Protein AF-A0AAP0J7T2-F1 (afdb_monomer_lite)

Structure (mmCIF, N/CA/C/O backbone):
data_AF-A0AAP0J7T2-F1
#
_entry.id   AF-A0AAP0J7T2-F1
#
loop_
_atom_site.group_PDB
_atom_site.id
_atom_site.type_symbol
_atom_site.label_atom_id
_atom_site.label_alt_id
_atom_site.label_comp_id
_atom_site.label_asym_id
_atom_site.label_entity_id
_atom_site.label_seq_id
_atom_site.pdbx_PDB_ins_code
_atom_site.Cartn_x
_atom_site.Cartn_y
_atom_site.Cartn_z
_atom_site.occupancy
_atom_site.B_iso_or_equiv
_atom_site.auth_seq_id
_atom_site.auth_comp_id
_atom_site.auth_asym_id
_atom_site.auth_atom_id
_atom_site.pdbx_PDB_model_num
ATOM 1 N N . MET A 1 1 ? -6.799 -10.156 26.432 1.00 51.06 1 MET A N 1
ATOM 2 C CA . MET A 1 1 ? -7.331 -9.312 27.526 1.00 51.06 1 MET A CA 1
ATOM 3 C C . MET A 1 1 ? -7.775 -10.217 28.666 1.00 51.06 1 MET A C 1
ATOM 5 O O . MET A 1 1 ? -8.493 -11.167 28.402 1.00 51.06 1 MET A O 1
ATOM 9 N N . ALA A 1 2 ? -7.338 -9.967 29.901 1.00 50.50 2 ALA A N 1
ATOM 10 C CA . ALA A 1 2 ? -7.586 -10.848 31.053 1.00 50.50 2 ALA A CA 1
ATOM 11 C C . ALA A 1 2 ? -8.834 -10.471 31.891 1.00 50.50 2 ALA A C 1
ATOM 13 O O . ALA A 1 2 ? -8.988 -10.958 33.003 1.00 50.50 2 ALA A O 1
ATOM 14 N N . GLY A 1 3 ? -9.714 -9.593 31.386 1.00 64.06 3 GLY A N 1
AT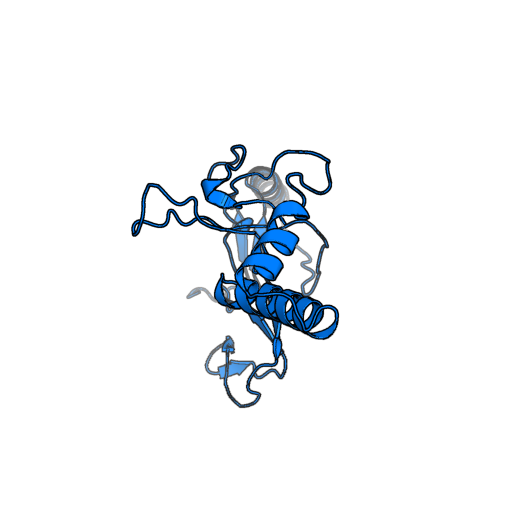OM 15 C CA . GLY A 1 3 ? -10.768 -8.945 32.188 1.00 64.06 3 GLY A CA 1
ATOM 16 C C . GLY A 1 3 ? -12.220 -9.172 31.748 1.00 64.06 3 GLY A C 1
ATOM 17 O O . GLY A 1 3 ? -13.087 -8.442 32.207 1.00 64.06 3 GLY A O 1
ATOM 18 N N . GLY A 1 4 ? -12.505 -10.110 30.836 1.00 76.94 4 GLY A N 1
ATOM 19 C CA . GLY A 1 4 ? -13.881 -10.377 30.370 1.00 76.94 4 GLY A CA 1
ATOM 20 C C . GLY A 1 4 ? -14.491 -9.309 29.445 1.00 76.94 4 GLY A C 1
ATOM 21 O O . GLY A 1 4 ? -15.676 -9.375 29.133 1.00 76.94 4 GLY A O 1
ATOM 22 N N . ALA A 1 5 ? -13.698 -8.334 28.992 1.00 79.25 5 ALA A N 1
ATOM 23 C CA . ALA A 1 5 ? -14.127 -7.331 28.021 1.00 79.25 5 ALA A CA 1
ATOM 24 C C . ALA A 1 5 ? -14.416 -7.963 26.647 1.00 79.25 5 ALA A C 1
ATOM 26 O O . ALA A 1 5 ? -13.629 -8.772 26.154 1.00 79.25 5 ALA A O 1
ATOM 27 N N . ILE A 1 6 ? -15.522 -7.551 26.020 1.00 83.69 6 ILE A N 1
ATOM 28 C CA . ILE A 1 6 ? -15.965 -8.029 24.696 1.00 83.69 6 ILE A CA 1
ATOM 29 C C . ILE A 1 6 ? -15.310 -7.281 23.518 1.00 83.69 6 ILE A C 1
ATOM 31 O O . ILE A 1 6 ? -15.450 -7.698 22.372 1.00 83.69 6 ILE A O 1
ATOM 35 N N . GLY A 1 7 ? -14.590 -6.191 23.795 1.00 85.94 7 GLY A N 1
ATOM 36 C CA . GLY A 1 7 ? -13.885 -5.368 22.812 1.00 85.94 7 GLY A CA 1
ATOM 37 C C . GLY A 1 7 ? -13.206 -4.158 23.459 1.00 85.94 7 GLY A C 1
ATOM 38 O O . GLY A 1 7 ? -13.299 -3.979 24.676 1.00 85.94 7 GLY A O 1
ATOM 39 N N . ALA A 1 8 ? -12.520 -3.341 22.657 1.00 88.56 8 ALA A N 1
ATOM 40 C CA . ALA A 1 8 ? -11.820 -2.147 23.133 1.00 88.56 8 ALA A CA 1
ATOM 41 C C . ALA A 1 8 ? -11.894 -0.969 22.147 1.00 88.56 8 ALA A C 1
ATOM 43 O O . ALA A 1 8 ? -11.822 -1.149 20.932 1.00 88.56 8 ALA A O 1
ATOM 44 N N . ILE A 1 9 ? -11.983 0.245 22.694 1.00 91.00 9 ILE A N 1
ATOM 45 C CA . ILE A 1 9 ? -11.739 1.501 21.976 1.00 91.00 9 ILE A CA 1
ATOM 46 C C . ILE A 1 9 ? -10.361 1.989 22.425 1.00 91.00 9 ILE A C 1
ATOM 48 O O . ILE A 1 9 ? -10.151 2.186 23.621 1.00 91.00 9 ILE A O 1
ATOM 52 N N . ILE A 1 10 ? -9.419 2.139 21.494 1.00 89.94 10 ILE A N 1
ATOM 53 C CA . ILE A 1 10 ? -8.054 2.586 21.791 1.00 89.94 10 ILE A CA 1
ATOM 54 C C . ILE A 1 10 ? -7.816 3.962 21.189 1.00 89.94 10 ILE A C 1
ATOM 56 O O . ILE A 1 10 ? -7.948 4.169 19.987 1.00 89.94 10 ILE A O 1
ATOM 60 N N . THR A 1 11 ? -7.386 4.894 22.024 1.00 92.06 11 THR A N 1
ATOM 61 C CA . THR A 1 11 ? -6.970 6.221 21.585 1.00 92.06 11 THR A CA 1
ATOM 62 C C . THR A 1 11 ? -5.500 6.186 21.166 1.00 92.06 11 THR A C 1
ATOM 64 O O . THR A 1 11 ? -4.635 5.875 21.984 1.00 92.06 11 THR A O 1
ATOM 67 N N . THR A 1 12 ? -5.195 6.474 19.897 1.00 87.88 12 THR A N 1
ATOM 68 C CA . THR A 1 12 ? -3.814 6.489 19.387 1.00 87.88 12 THR A CA 1
ATOM 69 C C . THR A 1 12 ? -3.669 7.305 18.099 1.00 87.88 12 THR A C 1
ATOM 71 O O . THR A 1 12 ? -4.544 7.314 17.238 1.00 87.88 12 THR A O 1
ATOM 74 N N . ASP A 1 13 ? -2.529 7.973 17.942 1.00 84.19 13 ASP A N 1
ATOM 75 C CA . ASP A 1 13 ? -2.071 8.613 16.702 1.00 84.19 13 ASP A CA 1
ATOM 76 C C . ASP A 1 13 ? -1.297 7.647 15.779 1.00 84.19 13 ASP A C 1
ATOM 78 O O . ASP A 1 13 ? -0.992 7.966 14.625 1.00 84.19 13 ASP A O 1
ATOM 82 N N . LEU A 1 14 ? -1.019 6.434 16.266 1.00 80.81 14 LEU A N 1
ATOM 83 C CA . LEU A 1 14 ? -0.299 5.382 15.554 1.00 80.81 14 LEU A CA 1
ATOM 84 C C . LEU A 1 14 ? -1.225 4.431 14.792 1.00 80.81 14 LEU A C 1
ATOM 86 O O . LEU A 1 14 ? -0.751 3.431 14.262 1.00 80.81 14 LEU A O 1
ATOM 90 N N . ALA A 1 15 ? -2.521 4.746 14.689 1.00 79.38 15 ALA A N 1
ATOM 91 C CA . ALA A 1 15 ? -3.514 3.888 14.040 1.00 79.38 15 ALA A CA 1
ATOM 92 C C . ALA A 1 15 ? -3.109 3.469 12.615 1.00 79.38 15 ALA A C 1
ATOM 94 O O . ALA A 1 15 ? -3.264 2.317 12.235 1.00 79.38 15 ALA A O 1
ATOM 95 N N . LYS A 1 16 ? -2.483 4.385 11.869 1.00 72.31 16 LYS A N 1
ATOM 96 C CA . LYS A 1 16 ? -1.924 4.171 10.520 1.00 72.31 16 LYS A CA 1
ATOM 97 C C . LYS A 1 16 ? -0.790 3.137 10.429 1.00 72.31 16 LYS A C 1
ATOM 99 O O . LYS A 1 16 ? -0.391 2.773 9.330 1.00 72.31 16 LYS A O 1
ATOM 104 N N . PHE A 1 17 ? -0.204 2.727 11.551 1.00 74.00 17 PHE A N 1
ATOM 105 C CA . PHE A 1 17 ? 0.838 1.694 11.598 1.00 74.00 17 PHE A CA 1
ATOM 106 C C . PHE A 1 17 ? 0.316 0.348 12.076 1.00 74.00 17 PHE A C 1
ATOM 108 O O . PHE A 1 17 ? 1.048 -0.639 11.997 1.00 74.00 17 PHE A O 1
ATOM 115 N N . LEU A 1 18 ? -0.913 0.329 12.584 1.00 77.12 18 LEU A N 1
ATOM 116 C CA . LEU A 1 18 ? -1.571 -0.891 12.990 1.00 77.12 18 LEU A CA 1
ATOM 117 C C . LEU A 1 18 ? -2.026 -1.652 11.759 1.00 77.12 18 LEU A C 1
ATOM 119 O O . LEU A 1 18 ? -2.403 -1.066 10.744 1.00 77.12 18 LEU A O 1
ATOM 123 N N . ARG A 1 19 ? -1.993 -2.969 11.868 1.00 74.25 19 ARG A N 1
ATOM 124 C CA . ARG A 1 19 ? -2.401 -3.875 10.812 1.00 74.25 19 ARG A CA 1
ATOM 125 C C . ARG A 1 19 ? -3.592 -4.703 11.274 1.00 74.25 19 ARG A C 1
ATOM 127 O O . ARG A 1 19 ? -3.740 -4.950 12.473 1.00 74.25 19 ARG A O 1
ATOM 134 N N . PRO A 1 20 ? -4.439 -5.167 10.343 1.00 69.81 20 PRO A N 1
ATOM 135 C CA . PRO A 1 20 ? -5.564 -6.029 10.691 1.00 69.81 20 PRO A CA 1
ATOM 136 C C . PRO A 1 20 ? -5.169 -7.284 11.493 1.00 69.81 20 PRO A C 1
ATOM 138 O O . PRO A 1 20 ? -5.953 -7.740 12.319 1.00 69.81 20 PRO A O 1
ATOM 141 N N . ASP A 1 21 ? -3.958 -7.815 11.293 1.00 70.69 21 ASP A N 1
ATOM 142 C CA . ASP A 1 21 ? -3.420 -8.990 11.989 1.00 70.69 21 ASP A CA 1
ATOM 143 C C . ASP A 1 21 ? -2.846 -8.707 13.388 1.00 70.69 21 ASP A C 1
ATOM 145 O O . ASP A 1 21 ? -2.533 -9.649 14.115 1.00 70.69 21 ASP A O 1
ATOM 149 N N . ASP A 1 22 ? -2.771 -7.442 13.817 1.00 72.12 22 ASP A N 1
ATOM 150 C CA . ASP A 1 22 ? -2.327 -7.077 15.170 1.00 72.12 22 ASP A CA 1
ATOM 151 C C . ASP A 1 22 ? -3.405 -7.346 16.244 1.00 72.12 22 ASP A C 1
ATOM 153 O O . ASP A 1 22 ? -3.121 -7.294 17.447 1.00 72.12 22 ASP A O 1
ATOM 157 N N . PHE A 1 23 ? -4.652 -7.633 15.839 1.00 76.12 23 PHE A N 1
ATOM 158 C CA . PHE A 1 23 ? -5.801 -7.714 16.744 1.00 76.12 23 PHE A CA 1
ATOM 159 C C . PHE A 1 23 ? -6.609 -9.002 16.602 1.00 76.12 23 PHE A C 1
ATOM 161 O O . PHE A 1 23 ? -7.055 -9.382 15.525 1.00 76.12 23 PHE A O 1
ATOM 168 N N . PHE A 1 24 ? -6.890 -9.626 17.748 1.00 76.75 24 PHE A N 1
ATOM 169 C CA . PHE A 1 24 ? -7.652 -10.884 17.848 1.00 76.75 24 PHE A CA 1
ATOM 170 C C . PHE A 1 24 ? -8.984 -10.721 18.594 1.00 76.75 24 PHE A C 1
ATOM 172 O O . PH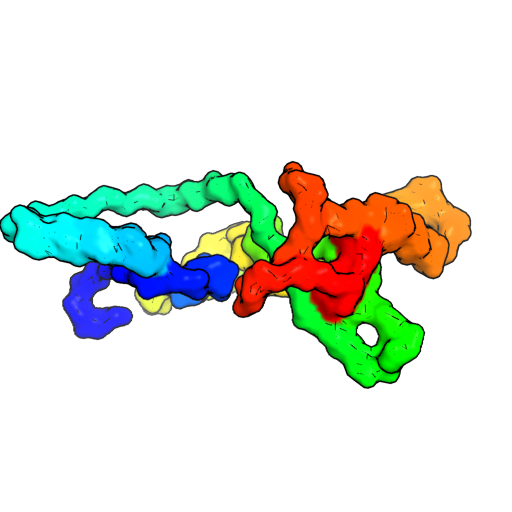E A 1 24 ? -9.647 -11.699 18.935 1.00 76.75 24 PHE A O 1
ATOM 179 N N . TYR A 1 25 ? -9.364 -9.473 18.877 1.00 79.44 25 TYR A N 1
ATOM 180 C CA . TYR A 1 25 ? -10.612 -9.081 19.532 1.00 79.44 25 TYR A CA 1
ATOM 181 C C . TYR A 1 25 ? -11.201 -7.862 18.813 1.00 79.44 25 TYR A C 1
ATOM 183 O O . TYR A 1 25 ? -10.430 -7.088 18.241 1.00 79.44 25 TYR A O 1
ATOM 191 N N . PRO A 1 26 ? -12.530 -7.645 18.870 1.00 84.88 26 PRO A N 1
ATOM 192 C CA . PRO A 1 26 ? -13.155 -6.452 18.309 1.00 84.88 26 PRO A CA 1
ATOM 193 C C . PRO A 1 26 ? -12.525 -5.181 18.885 1.00 84.88 26 PRO A C 1
ATOM 195 O O . PRO A 1 26 ? -12.588 -4.929 20.092 1.00 84.88 26 PRO A O 1
ATOM 198 N N . LEU A 1 27 ? -11.895 -4.395 18.019 1.00 87.12 27 LEU A N 1
ATOM 199 C CA . LEU A 1 27 ? -11.144 -3.212 18.406 1.00 87.12 27 LEU A CA 1
ATOM 200 C C . LEU A 1 27 ? -11.366 -2.093 17.400 1.00 87.12 27 LEU A C 1
ATOM 202 O O . LEU A 1 27 ? -11.420 -2.327 16.194 1.00 87.12 27 LEU A O 1
ATOM 206 N N . VAL A 1 28 ? -11.488 -0.874 17.911 1.00 90.19 28 VAL A N 1
ATOM 207 C CA . VAL A 1 28 ? -11.501 0.341 17.102 1.00 90.19 28 VAL A CA 1
ATOM 208 C C . VAL A 1 28 ? -10.475 1.309 17.660 1.00 90.19 28 VAL A C 1
ATOM 210 O O . VAL A 1 28 ? -10.387 1.511 18.873 1.00 90.19 28 VAL A O 1
ATOM 213 N N . THR A 1 29 ? -9.685 1.902 16.775 1.00 90.38 29 THR A N 1
ATOM 214 C CA . THR A 1 29 ? -8.783 2.988 17.144 1.00 90.38 29 THR A CA 1
ATOM 215 C C . THR A 1 29 ? -9.385 4.331 16.793 1.00 90.38 29 THR A C 1
ATOM 217 O O . THR A 1 29 ? -9.943 4.493 15.709 1.00 90.38 29 THR A O 1
ATOM 220 N N . ILE A 1 30 ? -9.230 5.300 17.686 1.00 92.56 30 ILE A N 1
ATOM 221 C CA . ILE A 1 30 ? -9.679 6.677 17.496 1.00 92.56 30 ILE A CA 1
ATOM 222 C C . ILE A 1 30 ? -8.524 7.650 17.718 1.00 92.56 30 ILE A C 1
ATOM 224 O O . ILE A 1 30 ? -7.553 7.341 18.412 1.00 92.56 30 ILE A O 1
ATOM 228 N N . SER A 1 31 ? -8.635 8.835 17.118 1.00 92.44 31 SER A N 1
ATOM 229 C CA . SER A 1 31 ? -7.649 9.899 17.302 1.00 92.44 31 SER A CA 1
ATOM 230 C C . SER A 1 31 ? -7.624 10.385 18.761 1.00 92.44 31 SER A C 1
ATOM 232 O O . SER A 1 31 ? -8.661 10.328 19.427 1.00 92.44 31 SER A O 1
ATOM 234 N N . PRO A 1 32 ? -6.497 10.931 19.260 1.00 92.44 32 PRO A N 1
ATOM 235 C CA . PRO A 1 32 ? -6.444 11.587 20.571 1.00 92.44 32 PRO A CA 1
ATOM 236 C C . PRO A 1 32 ? -7.564 12.608 20.800 1.00 92.44 32 PRO A C 1
ATOM 238 O O . PRO A 1 32 ? -8.235 12.563 21.826 1.00 92.44 32 PRO A O 1
ATOM 241 N N . SER A 1 33 ? -7.852 13.442 19.797 1.00 93.25 33 SER A N 1
ATOM 242 C CA . SER A 1 33 ? -8.933 14.432 19.856 1.00 93.25 33 SER A CA 1
ATOM 243 C C . SER A 1 33 ? -10.337 13.831 19.947 1.00 93.25 33 SER A C 1
ATOM 245 O O . SER A 1 33 ? -11.231 14.444 20.525 1.00 93.25 33 SER A O 1
ATOM 247 N N . ASP A 1 34 ? -10.573 12.658 19.357 1.00 94.12 34 ASP A N 1
ATOM 248 C CA . ASP A 1 34 ? -11.861 11.970 19.501 1.00 94.12 34 ASP A CA 1
ATOM 249 C C . ASP A 1 34 ? -11.930 11.182 20.811 1.00 94.12 34 ASP A C 1
ATOM 251 O O . ASP A 1 34 ? -13.012 11.046 21.379 1.00 94.12 34 ASP A O 1
ATOM 255 N N . GLY A 1 35 ? -10.782 10.733 21.329 1.00 93.69 35 GLY A N 1
ATOM 256 C CA . GLY A 1 35 ? -10.657 10.133 22.656 1.00 93.69 35 GLY A CA 1
ATOM 257 C C . GLY A 1 35 ? -11.168 11.057 23.756 1.00 93.69 35 GLY A C 1
ATOM 258 O O . GLY A 1 35 ? -11.993 10.634 24.560 1.00 93.69 35 GLY A O 1
ATOM 259 N N . GLU A 1 36 ? -10.784 12.335 23.727 1.00 94.81 36 GLU A N 1
ATOM 260 C CA . GLU A 1 36 ? -11.275 13.346 24.678 1.00 94.81 36 GLU A CA 1
ATOM 261 C C . GLU A 1 36 ? -12.810 13.474 24.656 1.00 94.81 36 GLU A C 1
ATOM 263 O O . GLU A 1 36 ? -13.454 13.539 25.704 1.00 94.81 36 GLU A O 1
ATOM 268 N N . LYS A 1 37 ? -13.426 13.433 23.466 1.00 95.31 37 LYS A N 1
ATOM 269 C CA . LYS A 1 37 ? -14.893 13.484 23.319 1.00 95.31 37 LYS A CA 1
ATOM 270 C C . LYS A 1 37 ? -15.565 12.236 23.889 1.00 95.31 37 LYS A C 1
ATOM 272 O O . LYS A 1 37 ? -16.651 12.326 24.463 1.00 95.31 37 LYS A O 1
ATOM 277 N N . VAL A 1 38 ? -14.943 11.069 23.717 1.00 94.38 38 VAL A N 1
ATOM 278 C CA . VAL A 1 38 ? -15.436 9.809 24.288 1.00 94.38 38 VAL A CA 1
ATOM 279 C C . VAL A 1 38 ? -15.335 9.843 25.811 1.00 94.38 38 VAL A C 1
ATOM 281 O O . VAL A 1 38 ? -16.304 9.495 26.482 1.00 94.38 38 VAL A O 1
ATOM 284 N N . GLU A 1 39 ? -14.221 10.314 26.371 1.00 93.69 39 GLU A N 1
ATOM 285 C CA . GLU A 1 39 ? -14.061 10.481 27.821 1.00 93.69 39 GLU A CA 1
ATOM 286 C C . GLU A 1 39 ? -15.107 11.441 28.403 1.00 93.69 39 GLU A C 1
ATOM 288 O O . GLU A 1 39 ? -15.750 11.134 29.412 1.00 93.69 39 GLU A O 1
ATOM 293 N N . GLU A 1 40 ? -15.358 12.565 27.729 1.00 95.38 40 GLU A N 1
ATOM 294 C CA . GLU A 1 40 ? -16.398 13.518 28.118 1.00 95.38 40 GLU A CA 1
ATOM 295 C C . GLU A 1 40 ? -17.804 12.890 28.079 1.00 95.38 40 GLU A C 1
ATOM 297 O O . GLU A 1 40 ? -18.603 13.078 29.004 1.00 95.38 40 GLU A O 1
ATOM 302 N N . TYR A 1 41 ? -18.107 12.109 27.038 1.00 94.94 41 TYR A N 1
ATOM 303 C CA . TYR A 1 41 ? -19.368 11.376 26.913 1.00 94.94 41 TYR A CA 1
ATOM 304 C C . TYR A 1 41 ? -19.571 10.372 28.057 1.00 94.94 41 TYR A C 1
ATOM 306 O O . TYR A 1 41 ? -20.662 10.315 28.638 1.00 94.94 41 TYR A O 1
ATOM 314 N N . LEU A 1 42 ? -18.524 9.621 28.413 1.00 94.06 42 LEU A N 1
ATOM 315 C CA . LEU A 1 42 ? -18.546 8.658 29.516 1.00 94.06 42 LEU A CA 1
ATOM 316 C C . LEU A 1 42 ? -18.774 9.347 30.868 1.00 94.06 42 LEU A C 1
ATOM 318 O O . LEU A 1 42 ? -19.531 8.836 31.690 1.00 94.06 42 LEU A O 1
ATOM 322 N N . ALA A 1 43 ? -18.177 10.522 31.090 1.00 95.25 43 ALA A N 1
ATOM 323 C CA . ALA A 1 43 ? -18.331 11.271 32.337 1.00 95.25 43 ALA A CA 1
ATOM 324 C C . ALA A 1 43 ? -19.740 11.868 32.521 1.00 95.25 43 ALA A C 1
ATOM 326 O O . ALA A 1 43 ? -20.224 11.994 33.647 1.00 95.25 43 ALA A O 1
ATOM 327 N N . LYS A 1 44 ? -20.411 12.245 31.424 1.00 95.94 44 LYS A N 1
ATOM 328 C CA . LYS A 1 44 ? -21.731 12.903 31.450 1.00 95.94 44 LYS A CA 1
ATOM 329 C C . LYS A 1 44 ? -22.915 11.936 31.390 1.00 95.94 44 LYS A C 1
ATOM 331 O O . LYS A 1 44 ? -24.046 12.345 31.658 1.00 95.94 44 LYS A O 1
ATOM 336 N N . THR A 1 45 ? -22.682 10.668 31.054 1.00 96.06 45 THR A N 1
ATOM 337 C CA . THR A 1 45 ? -23.749 9.699 30.774 1.00 96.06 45 THR A CA 1
ATOM 338 C C . THR A 1 45 ? -23.788 8.603 31.829 1.00 96.06 45 THR A C 1
ATOM 34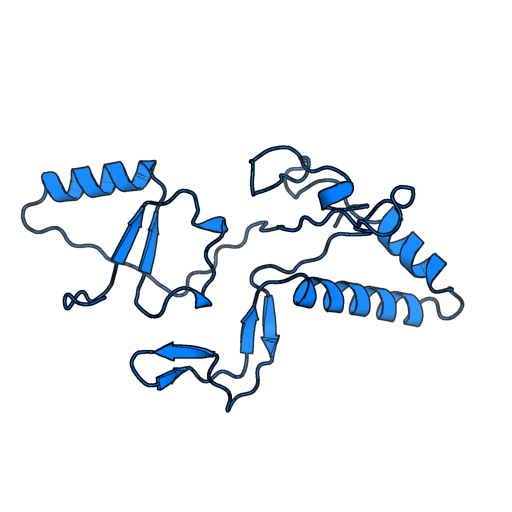0 O O . THR A 1 45 ? -22.813 7.900 32.057 1.00 96.06 45 THR A O 1
ATOM 343 N N . ARG A 1 46 ? -24.951 8.405 32.460 1.00 92.81 46 ARG A N 1
ATOM 344 C CA . ARG A 1 46 ? -25.112 7.433 33.556 1.00 92.81 46 ARG A CA 1
ATOM 345 C C . ARG A 1 46 ? -24.994 5.966 33.112 1.00 92.81 46 ARG A C 1
ATOM 347 O O . ARG A 1 46 ? -24.616 5.123 33.917 1.00 92.81 46 ARG A O 1
ATOM 354 N N . GLN A 1 47 ? -25.363 5.661 31.869 1.00 92.94 47 GLN A N 1
ATOM 355 C CA . GLN A 1 47 ? -25.271 4.330 31.254 1.00 92.94 47 GLN A CA 1
ATOM 356 C C . GLN A 1 47 ? -24.840 4.503 29.791 1.00 92.94 47 GLN A C 1
ATOM 358 O O . GLN A 1 47 ? -25.695 4.552 28.907 1.00 92.94 47 GLN A O 1
ATOM 363 N N . PRO A 1 48 ? -23.541 4.720 29.535 1.00 92.12 48 PRO A N 1
ATOM 364 C CA . PRO A 1 48 ? -23.058 4.968 28.187 1.00 92.12 48 PRO A CA 1
ATOM 365 C C . PRO A 1 48 ? -23.173 3.706 27.329 1.00 92.12 48 PRO A C 1
ATOM 367 O O . PRO A 1 48 ? -22.881 2.599 27.782 1.00 92.12 48 PRO A O 1
ATOM 370 N N . THR A 1 49 ? -23.567 3.885 26.073 1.00 93.06 49 THR A N 1
ATOM 371 C CA . THR A 1 49 ? -23.666 2.818 25.072 1.00 93.06 49 THR A CA 1
ATOM 372 C C . THR A 1 49 ? -22.989 3.268 23.791 1.00 93.06 49 THR A C 1
ATOM 374 O O . THR A 1 49 ? -23.108 4.430 23.409 1.00 93.06 49 THR A O 1
ATOM 377 N N . VAL A 1 50 ? -22.322 2.346 23.103 1.00 91.44 50 VAL A N 1
ATOM 378 C CA . VAL A 1 50 ? -21.666 2.604 21.817 1.00 91.44 50 VAL A CA 1
ATOM 379 C C . VAL A 1 50 ? -22.098 1.553 20.802 1.00 91.44 50 VAL A C 1
ATOM 381 O O . VAL A 1 50 ? -22.267 0.386 21.153 1.00 91.44 50 VAL A O 1
ATOM 384 N N . ASP A 1 51 ? -22.271 1.975 19.554 1.00 91.19 51 ASP A N 1
ATOM 385 C CA . ASP A 1 51 ? -22.476 1.093 18.405 1.00 91.19 51 ASP A CA 1
ATOM 386 C C . ASP A 1 51 ? -21.217 1.157 17.534 1.00 91.19 51 ASP A C 1
ATOM 388 O O . ASP A 1 51 ? -20.720 2.247 17.237 1.00 91.19 51 ASP A O 1
ATOM 392 N N . ILE A 1 52 ? -20.659 -0.004 17.190 1.00 89.94 52 ILE A N 1
ATOM 393 C CA . ILE A 1 52 ? -19.428 -0.112 16.407 1.00 89.94 52 ILE A CA 1
ATOM 394 C C . ILE A 1 52 ? -19.703 -1.010 15.209 1.00 89.94 52 ILE A C 1
ATOM 396 O O . ILE A 1 52 ? -20.013 -2.194 15.349 1.00 89.94 52 ILE A O 1
ATOM 400 N N . LYS A 1 53 ? -19.520 -0.447 14.015 1.00 90.31 53 LYS A N 1
ATOM 401 C CA . LYS A 1 53 ? -19.639 -1.168 12.751 1.00 90.31 53 LYS A CA 1
ATOM 402 C C . LYS A 1 53 ? -18.260 -1.594 12.247 1.00 90.31 53 LYS A C 1
ATOM 404 O O . LYS A 1 53 ? -17.392 -0.753 12.030 1.00 90.31 53 LYS A O 1
ATOM 409 N N . PHE A 1 54 ? -18.086 -2.893 12.016 1.00 87.69 54 PHE A N 1
ATOM 410 C CA . PHE A 1 54 ? -16.865 -3.482 11.455 1.00 87.69 54 PHE A CA 1
ATOM 411 C C . PHE A 1 54 ? -16.994 -3.728 9.947 1.00 87.69 54 PHE A C 1
ATOM 413 O O . PHE A 1 54 ? -18.072 -3.558 9.374 1.00 87.69 54 PHE A O 1
ATOM 420 N N . GLN A 1 55 ? -15.895 -4.161 9.317 1.00 85.25 55 GLN A N 1
ATOM 421 C CA . GLN A 1 55 ? -15.837 -4.505 7.887 1.00 85.25 55 GLN A CA 1
ATOM 422 C C . GLN A 1 55 ? -16.182 -3.317 6.975 1.00 85.25 55 GLN A C 1
ATOM 424 O O . GLN A 1 55 ? -16.824 -3.460 5.936 1.00 85.25 55 GLN A O 1
ATOM 429 N N . VAL A 1 56 ? -15.764 -2.121 7.389 1.00 85.25 56 VAL A N 1
ATOM 430 C CA . VAL A 1 56 ? -15.868 -0.903 6.588 1.00 85.25 56 VAL A CA 1
ATOM 431 C C . VAL A 1 56 ? -14.507 -0.630 5.964 1.00 85.25 56 VAL A C 1
ATOM 433 O O . VAL A 1 56 ? -13.511 -0.527 6.675 1.00 85.25 56 VAL A O 1
ATOM 436 N N . THR A 1 57 ? -14.474 -0.487 4.643 1.00 84.62 57 THR A N 1
ATOM 437 C CA . THR A 1 57 ? -13.273 -0.096 3.902 1.00 84.62 57 THR A CA 1
ATOM 438 C C . THR A 1 57 ? -13.477 1.304 3.351 1.00 84.62 57 THR A C 1
ATOM 440 O O . THR A 1 57 ? -14.386 1.535 2.554 1.00 84.62 57 THR A O 1
ATOM 443 N N . ASN A 1 58 ? -12.621 2.233 3.767 1.00 80.69 58 ASN A N 1
ATOM 444 C CA . ASN A 1 58 ? -12.568 3.572 3.197 1.00 80.69 58 ASN A CA 1
ATOM 445 C C . ASN A 1 58 ? -11.427 3.626 2.183 1.00 80.69 58 ASN A C 1
ATOM 447 O O . ASN A 1 58 ? -10.311 3.208 2.480 1.00 80.69 58 ASN A O 1
ATOM 451 N N . LEU A 1 59 ? -11.708 4.137 0.988 1.00 74.81 59 LEU A N 1
ATOM 452 C CA . LEU A 1 59 ? -10.694 4.286 -0.050 1.00 74.81 59 LEU A CA 1
ATOM 453 C C . LEU A 1 59 ? -9.900 5.573 0.200 1.00 74.81 59 LEU A C 1
ATOM 455 O O . LEU A 1 59 ? -10.474 6.660 0.248 1.00 74.81 59 LEU A O 1
ATOM 459 N N . GLY A 1 60 ? -8.583 5.444 0.348 1.00 63.53 60 GLY A N 1
ATOM 460 C CA . GLY A 1 60 ? -7.661 6.557 0.561 1.00 63.53 60 GLY A CA 1
ATOM 461 C C . GLY A 1 60 ? -6.207 6.149 0.288 1.00 63.53 60 GLY A C 1
ATOM 462 O O . GLY A 1 60 ? -5.911 4.956 0.211 1.00 63.53 60 GLY A O 1
ATOM 463 N N . PRO A 1 61 ? -5.295 7.114 0.084 1.00 56.94 61 PRO A N 1
ATOM 464 C CA . PRO A 1 61 ? -3.900 6.818 -0.224 1.00 56.94 61 PRO A CA 1
ATOM 465 C C . PRO A 1 61 ? -3.123 6.399 1.037 1.00 56.94 61 PRO A C 1
ATOM 467 O O . PRO A 1 61 ? -2.851 7.231 1.895 1.00 56.94 61 PRO A O 1
ATOM 470 N N . ASN A 1 62 ? -2.699 5.133 1.110 1.00 54.97 62 ASN A N 1
ATOM 471 C CA . ASN A 1 62 ? -1.785 4.623 2.143 1.00 54.97 62 ASN A CA 1
ATOM 472 C C . ASN A 1 62 ? -0.474 4.140 1.491 1.00 54.97 62 ASN A C 1
ATOM 474 O O . ASN A 1 62 ? -0.302 2.958 1.198 1.00 54.97 62 ASN A O 1
ATOM 478 N N . LEU A 1 63 ? 0.463 5.055 1.223 1.00 53.56 63 LEU A N 1
ATOM 479 C CA . LEU A 1 63 ? 1.759 4.740 0.598 1.00 53.56 63 LEU A CA 1
ATOM 480 C C . LEU A 1 63 ? 2.912 4.798 1.614 1.00 53.56 63 LEU A C 1
ATOM 482 O O . LEU A 1 63 ? 3.502 5.852 1.821 1.00 53.56 63 LEU A O 1
ATOM 486 N N . HIS A 1 64 ? 3.249 3.682 2.267 1.00 51.12 64 HIS A N 1
ATOM 487 C CA . HIS A 1 64 ? 4.376 3.616 3.214 1.00 51.12 64 HIS A CA 1
ATOM 488 C C . HIS A 1 64 ? 5.541 2.824 2.618 1.00 51.12 64 HIS A C 1
ATOM 490 O O . HIS A 1 64 ? 5.398 1.613 2.536 1.00 51.12 64 HIS A O 1
ATOM 496 N N . HIS A 1 65 ? 6.715 3.417 2.355 1.00 51.19 65 HIS A N 1
ATOM 497 C CA . HIS A 1 65 ? 7.991 2.671 2.329 1.00 51.19 65 HIS A CA 1
ATOM 498 C C . HIS A 1 65 ? 9.196 3.580 2.595 1.00 51.19 65 HIS A C 1
ATOM 500 O O . HIS A 1 65 ? 9.239 4.720 2.152 1.00 51.19 65 HIS A O 1
ATOM 506 N N . LYS A 1 66 ? 10.191 3.046 3.316 1.00 43.59 66 LYS A N 1
ATOM 507 C CA . LYS A 1 66 ? 11.497 3.675 3.545 1.00 43.59 66 LYS A CA 1
ATOM 508 C C . LYS A 1 66 ? 12.568 2.598 3.640 1.00 43.59 66 LYS A C 1
ATOM 510 O O . LYS A 1 66 ? 12.485 1.725 4.503 1.00 43.59 66 LYS A O 1
ATOM 515 N N . TRP A 1 67 ? 13.585 2.661 2.785 1.00 41.81 67 TRP A N 1
ATOM 516 C CA . TRP A 1 67 ? 14.829 1.923 3.005 1.00 41.81 67 TRP A CA 1
ATOM 517 C C . TRP A 1 67 ? 15.998 2.592 2.278 1.00 41.81 67 TRP A C 1
ATOM 519 O O . TRP A 1 67 ? 16.031 2.576 1.046 1.00 41.81 67 TRP A O 1
ATOM 529 N N . PRO A 1 68 ? 17.014 3.110 2.988 1.00 43.03 68 PRO A N 1
ATOM 530 C CA . PRO A 1 68 ? 18.247 3.503 2.329 1.00 43.03 68 PRO A CA 1
ATOM 531 C C . PRO A 1 68 ? 19.022 2.247 1.908 1.00 43.03 68 PRO A C 1
ATOM 533 O O . PRO A 1 68 ? 19.414 1.425 2.743 1.00 43.03 68 PRO A O 1
ATOM 536 N N . ALA A 1 69 ? 19.294 2.086 0.611 1.00 44.16 69 ALA A N 1
ATOM 537 C CA . ALA A 1 69 ? 20.220 1.048 0.171 1.00 44.16 69 ALA A CA 1
ATOM 538 C C . ALA A 1 69 ? 21.646 1.398 0.617 1.00 44.16 69 ALA A C 1
ATOM 540 O O . ALA A 1 69 ? 22.233 2.383 0.184 1.00 44.16 69 ALA A O 1
ATOM 541 N N . ARG A 1 70 ? 22.226 0.552 1.471 1.00 50.31 70 ARG A N 1
ATOM 542 C CA . ARG A 1 70 ? 23.597 0.708 1.987 1.00 50.31 70 ARG A CA 1
ATOM 543 C C . ARG A 1 70 ? 24.691 0.138 1.074 1.00 50.31 70 ARG A C 1
ATOM 545 O O . ARG A 1 70 ? 25.862 0.254 1.408 1.00 50.31 70 ARG A O 1
ATOM 552 N N . GLN A 1 71 ? 24.333 -0.504 -0.040 1.00 60.41 71 GLN A N 1
ATOM 553 C CA . GLN A 1 71 ? 25.293 -1.263 -0.855 1.00 60.41 71 GLN A CA 1
ATOM 554 C C . GLN A 1 71 ? 26.085 -0.405 -1.850 1.00 60.41 71 GLN A C 1
ATOM 556 O O . GLN A 1 71 ? 27.242 -0.710 -2.114 1.00 60.41 71 GLN A O 1
ATOM 561 N N . SER A 1 72 ? 25.492 0.664 -2.391 1.00 65.31 72 SER A N 1
ATOM 562 C CA . SER A 1 72 ? 26.180 1.592 -3.295 1.00 65.31 72 SER A CA 1
ATOM 563 C C . SER A 1 72 ? 25.657 3.014 -3.077 1.00 65.31 72 SER A C 1
ATOM 565 O O . SER A 1 72 ? 24.579 3.337 -3.570 1.00 65.31 72 SER A O 1
ATOM 567 N N . PRO A 1 73 ? 26.388 3.876 -2.350 1.00 73.44 73 PRO A N 1
ATOM 568 C CA . 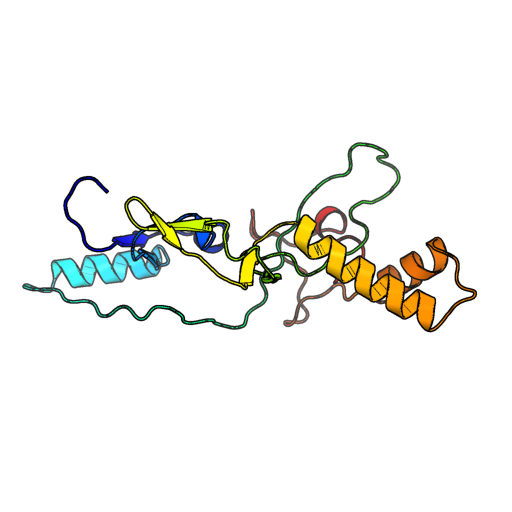PRO A 1 73 ? 25.924 5.230 -2.037 1.00 73.44 73 PRO A CA 1
ATOM 569 C C . PRO A 1 73 ? 25.796 6.135 -3.273 1.00 73.44 73 PRO A C 1
ATOM 571 O O . PRO A 1 73 ? 25.131 7.163 -3.213 1.00 73.44 73 PRO A O 1
ATOM 574 N N . TRP A 1 74 ? 26.399 5.746 -4.400 1.00 80.00 74 TRP A N 1
ATOM 575 C CA . TRP A 1 74 ? 26.349 6.490 -5.663 1.00 80.00 74 TRP A CA 1
ATOM 576 C C . TRP A 1 74 ? 25.147 6.128 -6.544 1.00 80.00 74 TRP A C 1
ATOM 578 O O . TRP A 1 74 ? 24.935 6.763 -7.574 1.00 80.00 74 TRP A O 1
ATOM 588 N N . ILE A 1 75 ? 24.371 5.106 -6.172 1.00 82.31 75 ILE A N 1
ATOM 589 C CA . ILE A 1 75 ? 23.174 4.684 -6.903 1.00 82.31 75 ILE A CA 1
ATOM 590 C C . ILE A 1 75 ? 21.974 4.870 -5.984 1.00 82.31 75 ILE A C 1
ATOM 592 O O . ILE A 1 75 ? 21.827 4.165 -4.987 1.00 82.31 75 ILE A O 1
ATOM 596 N N . LEU A 1 76 ? 21.106 5.813 -6.350 1.00 85.06 76 LEU A N 1
ATOM 597 C CA . LEU A 1 76 ? 19.888 6.096 -5.603 1.00 85.06 76 LEU A CA 1
ATOM 598 C C . LEU A 1 76 ? 18.984 4.856 -5.540 1.00 85.06 76 LEU A C 1
ATOM 600 O O . LEU A 1 76 ? 18.766 4.179 -6.549 1.00 85.06 76 LEU A O 1
ATOM 604 N N . LYS A 1 77 ? 18.450 4.588 -4.348 1.00 85.62 77 LYS A N 1
ATOM 605 C CA . LYS A 1 77 ? 17.438 3.566 -4.081 1.00 85.62 77 LYS A CA 1
ATOM 606 C C . LYS A 1 77 ? 16.418 4.092 -3.062 1.00 85.62 77 LYS A C 1
ATOM 608 O O . LYS A 1 77 ? 16.830 4.868 -2.197 1.00 85.62 77 LYS A O 1
ATOM 613 N N . PRO A 1 78 ? 15.158 3.615 -3.109 1.00 89.38 78 PRO A N 1
ATOM 614 C CA . PRO A 1 78 ? 14.605 2.652 -4.076 1.00 89.38 78 PRO A CA 1
ATOM 615 C C . PRO A 1 78 ? 14.469 3.236 -5.495 1.00 89.38 78 PRO A C 1
ATOM 617 O O . PRO A 1 78 ? 14.774 4.400 -5.727 1.00 89.38 78 PRO A O 1
ATOM 620 N N . ASP A 1 79 ? 14.081 2.405 -6.468 1.00 91.38 79 ASP A N 1
ATOM 621 C CA . ASP A 1 79 ? 13.944 2.845 -7.867 1.00 91.38 79 ASP A CA 1
ATOM 622 C C . ASP A 1 79 ? 12.577 3.477 -8.156 1.00 91.38 79 ASP A C 1
ATOM 624 O O . ASP A 1 79 ? 12.497 4.480 -8.858 1.00 91.38 79 ASP A O 1
ATOM 628 N N . ILE A 1 80 ? 11.510 2.863 -7.646 1.00 91.62 80 ILE A N 1
ATOM 629 C CA . ILE A 1 80 ? 10.113 3.198 -7.934 1.00 91.62 80 ILE A CA 1
ATOM 630 C C . ILE A 1 80 ? 9.231 2.685 -6.786 1.00 91.62 80 ILE A C 1
ATOM 632 O O . ILE A 1 80 ? 9.587 1.701 -6.125 1.00 91.62 80 ILE A O 1
ATOM 636 N N . LEU A 1 81 ? 8.107 3.349 -6.546 1.00 89.50 81 LEU A N 1
ATOM 637 C CA . LEU A 1 81 ? 7.113 3.050 -5.521 1.00 89.50 81 LEU A CA 1
ATOM 638 C C . LEU A 1 81 ? 5.995 2.180 -6.105 1.00 89.50 81 LEU A C 1
ATOM 640 O O . LEU A 1 81 ? 5.608 2.368 -7.247 1.00 89.50 81 LEU A O 1
ATOM 644 N N . ALA A 1 82 ? 5.445 1.243 -5.329 1.00 91.06 82 ALA A N 1
ATOM 645 C CA . ALA A 1 82 ? 4.276 0.461 -5.738 1.00 91.06 82 ALA A CA 1
ATOM 646 C C . ALA A 1 82 ? 3.384 0.122 -4.533 1.00 91.06 82 ALA A C 1
ATOM 648 O O . ALA A 1 82 ? 3.906 0.030 -3.414 1.00 91.06 82 ALA A O 1
ATOM 649 N N . PRO A 1 83 ? 2.081 -0.156 -4.736 1.00 90.12 83 PRO A N 1
ATOM 650 C CA . PRO A 1 83 ? 1.171 -0.525 -3.655 1.00 90.12 83 PRO A CA 1
ATOM 651 C C . PRO A 1 83 ? 1.653 -1.758 -2.886 1.00 90.12 83 PRO A C 1
ATOM 653 O O . PRO A 1 83 ? 1.923 -2.805 -3.473 1.00 90.12 83 PRO A O 1
ATOM 656 N N . GLY A 1 84 ? 1.753 -1.639 -1.564 1.00 88.00 84 GLY A N 1
ATOM 657 C CA . GLY A 1 84 ? 2.209 -2.730 -0.698 1.00 88.00 84 GLY A CA 1
ATOM 658 C C . GLY A 1 84 ? 1.678 -2.666 0.725 1.00 88.00 84 GLY A C 1
ATOM 659 O O . GLY A 1 84 ? 2.207 -3.358 1.585 1.00 88.00 84 GLY A O 1
ATOM 660 N N . VAL A 1 85 ? 0.679 -1.833 0.994 1.00 86.06 85 VAL A N 1
ATOM 661 C CA . VAL A 1 85 ? 0.001 -1.753 2.290 1.00 86.06 85 VAL A CA 1
ATOM 662 C C . VAL A 1 85 ? -1.419 -2.252 2.080 1.00 86.06 85 VAL A C 1
ATOM 664 O O . VAL A 1 85 ? -2.062 -1.849 1.116 1.00 86.06 85 VAL A O 1
ATOM 667 N N . GLU A 1 86 ? -1.859 -3.159 2.948 1.00 86.38 86 GLU A N 1
ATOM 668 C CA . GLU A 1 86 ? -3.207 -3.733 2.956 1.00 86.38 86 GLU A CA 1
ATOM 669 C C . GLU A 1 86 ? -3.619 -4.334 1.598 1.00 86.38 86 GLU A C 1
ATOM 671 O O . GLU A 1 86 ? -4.726 -4.130 1.100 1.00 86.38 86 GLU A O 1
ATOM 676 N N . ILE A 1 87 ? -2.717 -5.109 0.984 1.00 89.62 87 ILE A N 1
ATOM 677 C CA . ILE A 1 87 ? -2.970 -5.764 -0.302 1.00 89.62 87 ILE A CA 1
ATOM 678 C C . ILE A 1 87 ? -3.712 -7.080 -0.078 1.00 89.62 87 ILE A C 1
ATOM 680 O O . ILE A 1 87 ? -3.189 -7.987 0.568 1.00 89.62 87 ILE A O 1
ATOM 684 N N . LEU A 1 88 ? -4.902 -7.198 -0.671 1.00 92.44 88 LEU A N 1
ATOM 685 C CA . LEU A 1 88 ? -5.667 -8.442 -0.722 1.00 92.44 88 LEU A CA 1
ATOM 686 C C . LEU A 1 88 ? -5.082 -9.385 -1.785 1.00 92.44 88 LEU A C 1
ATOM 688 O O . LEU A 1 88 ? -5.063 -9.055 -2.972 1.00 92.44 88 LEU A O 1
ATOM 692 N N . ALA A 1 89 ? -4.644 -10.574 -1.380 1.00 93.12 89 ALA A N 1
ATOM 693 C CA . ALA A 1 89 ? -4.101 -11.590 -2.280 1.00 93.12 89 ALA A CA 1
ATOM 694 C C . ALA A 1 89 ? -4.539 -13.003 -1.876 1.00 93.12 89 ALA A C 1
ATOM 696 O O . ALA A 1 89 ? -5.045 -13.220 -0.780 1.00 93.12 89 ALA A O 1
ATOM 697 N N . ALA A 1 90 ? -4.361 -13.973 -2.776 1.00 94.88 90 ALA A N 1
ATOM 698 C CA . ALA A 1 90 ? -4.704 -15.366 -2.504 1.00 94.88 90 ALA A CA 1
ATOM 699 C C . ALA A 1 90 ? -3.890 -15.931 -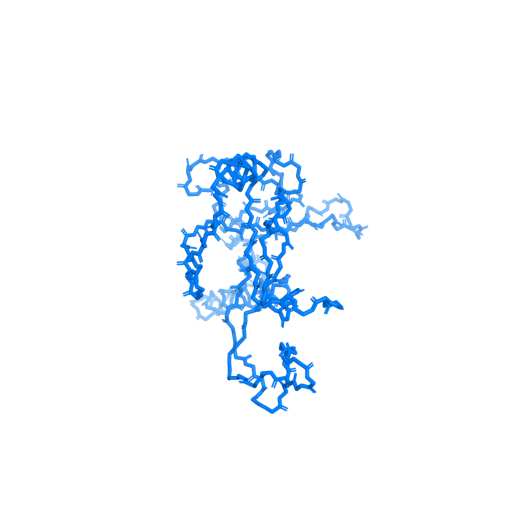1.328 1.00 94.88 90 ALA A C 1
ATOM 701 O O . ALA A 1 90 ? -2.688 -15.681 -1.208 1.00 94.88 90 ALA A O 1
ATOM 702 N N . TRP A 1 91 ? -4.547 -16.739 -0.500 1.00 92.00 91 TRP A N 1
ATOM 703 C CA . TRP A 1 91 ? -3.965 -17.390 0.665 1.00 92.00 91 TRP A CA 1
ATOM 704 C C . TRP A 1 91 ? -4.268 -18.887 0.679 1.00 92.00 91 TRP A C 1
ATOM 706 O O . TRP A 1 91 ? -5.190 -19.377 0.027 1.00 92.00 91 TRP A O 1
ATOM 716 N N . VAL A 1 92 ? -3.443 -19.631 1.410 1.00 91.81 92 VAL A N 1
ATOM 717 C CA . VAL A 1 92 ? -3.560 -21.083 1.522 1.00 91.81 92 VAL A CA 1
ATOM 718 C C . VAL A 1 92 ? -4.736 -21.424 2.458 1.00 91.81 92 VAL A C 1
ATOM 720 O O . VAL A 1 92 ? -4.667 -21.101 3.643 1.00 91.81 92 VAL A O 1
ATOM 723 N N . PRO A 1 93 ? -5.789 -22.120 1.984 1.00 88.12 93 PRO A N 1
ATOM 724 C CA . PRO A 1 93 ? -7.061 -22.233 2.706 1.00 88.12 93 PRO A CA 1
ATOM 725 C C . PRO A 1 93 ? -7.009 -23.090 3.970 1.00 88.12 93 PRO A C 1
ATOM 727 O O . PRO A 1 93 ? -7.879 -22.980 4.823 1.00 88.12 93 PRO A O 1
ATOM 730 N N . ASN A 1 94 ? -6.005 -23.953 4.110 1.00 87.56 94 ASN A N 1
ATOM 731 C CA . ASN A 1 94 ? -5.789 -24.777 5.301 1.00 87.56 94 ASN A CA 1
ATOM 732 C C . ASN A 1 94 ? -4.701 -24.211 6.228 1.00 87.56 94 ASN A C 1
ATOM 734 O O . ASN A 1 94 ? -4.234 -24.913 7.124 1.00 87.56 94 ASN A O 1
ATOM 738 N N . ARG A 1 95 ? -4.274 -22.962 6.011 1.00 84.62 95 ARG A N 1
ATOM 739 C CA . ARG A 1 95 ? -3.306 -22.274 6.859 1.00 84.62 95 ARG A CA 1
ATOM 740 C C . ARG A 1 95 ? -3.983 -21.108 7.562 1.00 84.62 95 ARG A C 1
ATOM 742 O O . ARG A 1 95 ? -4.253 -20.083 6.942 1.00 84.62 95 ARG A O 1
ATOM 749 N N . GLY A 1 96 ? -4.190 -21.269 8.864 1.00 80.25 96 GLY A N 1
ATOM 750 C CA . GLY A 1 96 ? -4.655 -20.198 9.733 1.00 80.25 96 GLY A CA 1
ATOM 751 C C . GLY A 1 96 ? -3.753 -18.970 9.659 1.00 80.25 96 GLY A C 1
ATOM 752 O O . GLY A 1 96 ? -2.526 -19.107 9.629 1.00 80.25 96 GLY A O 1
ATOM 753 N N . PHE A 1 97 ? -4.368 -17.791 9.611 1.00 76.62 97 PHE A N 1
ATOM 754 C CA . PHE A 1 97 ? -3.657 -16.515 9.625 1.00 76.62 97 PHE A CA 1
ATOM 755 C C . PHE A 1 97 ? -4.003 -15.728 10.889 1.00 76.62 97 PHE A C 1
ATOM 757 O O . PHE A 1 97 ? -3.172 -15.637 11.789 1.00 76.62 97 PHE A O 1
ATOM 764 N N . THR A 1 98 ? -5.253 -15.279 11.014 1.00 78.62 98 THR A N 1
ATOM 765 C CA . THR A 1 98 ? -5.723 -14.514 12.177 1.00 78.62 98 THR A CA 1
ATOM 766 C C . THR A 1 98 ? -6.223 -15.446 13.284 1.00 78.62 98 THR A C 1
ATOM 768 O O . THR A 1 98 ? -7.209 -16.159 13.065 1.00 78.62 98 THR A O 1
ATOM 771 N N . PRO A 1 99 ? -5.587 -15.481 14.469 1.00 77.69 99 PRO A N 1
ATOM 772 C CA . PRO A 1 99 ? -6.102 -16.237 15.598 1.00 77.69 99 PRO A CA 1
ATOM 773 C C . PRO A 1 99 ? -7.419 -15.653 16.116 1.00 77.69 99 PRO A C 1
ATOM 775 O O . PRO A 1 99 ? -7.615 -14.441 16.187 1.00 77.69 99 PRO A O 1
ATOM 778 N N . LEU A 1 100 ? -8.319 -16.549 16.507 1.00 76.19 100 LEU A N 1
ATOM 779 C CA . LEU A 1 100 ? -9.608 -16.257 17.111 1.00 76.19 100 LEU A CA 1
ATOM 780 C C . LEU A 1 100 ? -9.805 -17.202 18.302 1.00 76.19 100 LEU A C 1
ATOM 782 O O . LEU A 1 100 ? -10.153 -18.374 18.151 1.00 76.19 100 LEU A O 1
ATOM 786 N N . GLY A 1 101 ? -9.558 -16.693 19.510 1.00 74.19 101 GLY A N 1
ATOM 787 C CA . GLY A 1 101 ? -9.544 -17.524 20.715 1.00 74.19 101 GLY A CA 1
ATOM 788 C C . GLY A 1 101 ? -8.423 -18.568 20.662 1.00 74.19 101 GLY A C 1
ATOM 789 O O . GLY A 1 101 ? -7.252 -18.199 20.639 1.00 74.19 101 GLY A O 1
ATOM 790 N N . ASN A 1 102 ? -8.790 -19.854 20.654 1.00 74.44 102 ASN A N 1
ATOM 791 C CA . ASN A 1 102 ? -7.849 -20.981 20.566 1.00 74.44 102 ASN A CA 1
ATOM 792 C C . ASN A 1 102 ? -7.673 -21.528 19.135 1.00 74.44 102 ASN A C 1
ATOM 794 O O . ASN A 1 102 ? -6.895 -22.460 18.949 1.00 74.44 102 ASN A O 1
ATOM 798 N N . ASP A 1 103 ? -8.387 -20.975 18.152 1.00 80.31 103 ASP A N 1
ATOM 799 C CA . ASP A 1 103 ? -8.361 -21.405 16.750 1.00 80.31 103 ASP A CA 1
ATOM 800 C C . ASP A 1 103 ? -7.843 -20.291 15.832 1.00 80.31 103 ASP A C 1
ATOM 802 O O . ASP A 1 103 ? -7.499 -19.197 16.281 1.00 80.31 103 ASP A O 1
ATOM 806 N N . TYR A 1 104 ? -7.788 -20.567 14.529 1.00 82.69 104 TYR A N 1
ATOM 807 C CA . TYR A 1 104 ? -7.464 -19.588 13.497 1.00 82.69 104 TYR A CA 1
ATOM 808 C C . TYR A 1 104 ? -8.576 -19.493 12.460 1.00 82.69 104 TYR A C 1
ATOM 810 O O . TYR A 1 104 ? -9.191 -20.494 12.090 1.00 82.69 104 TYR A O 1
ATOM 818 N N . LEU A 1 105 ? -8.777 -18.290 11.930 1.00 83.62 105 LEU A N 1
ATOM 819 C CA . LEU A 1 105 ? -9.611 -18.087 10.758 1.00 83.62 105 LEU A CA 1
ATOM 820 C C . LEU A 1 105 ? -8.912 -18.645 9.514 1.00 83.62 105 LEU A C 1
ATOM 822 O O . LEU A 1 105 ? -7.721 -18.416 9.284 1.00 83.62 105 LEU A O 1
ATOM 826 N N . LEU A 1 106 ? -9.681 -19.388 8.719 1.00 88.62 106 LEU A N 1
ATOM 827 C CA . LEU A 1 106 ? -9.275 -19.910 7.420 1.00 88.62 106 LEU A CA 1
ATOM 828 C C . LEU A 1 106 ? -9.890 -19.052 6.318 1.00 88.62 106 LEU A C 1
ATOM 830 O O . LEU A 1 106 ? -11.072 -18.711 6.375 1.00 88.62 106 LEU A O 1
ATOM 834 N N . THR A 1 107 ? -9.096 -18.728 5.302 1.00 88.62 107 THR A N 1
ATOM 835 C CA . THR A 1 107 ? -9.527 -17.884 4.187 1.00 88.62 107 THR A CA 1
ATOM 836 C C . THR A 1 107 ? -8.821 -18.267 2.887 1.00 88.62 107 THR A C 1
ATOM 838 O O . THR A 1 107 ? -7.693 -18.758 2.894 1.00 88.62 107 THR A O 1
ATOM 841 N N . ASN A 1 108 ? -9.492 -18.022 1.761 1.00 92.62 108 ASN A N 1
ATOM 842 C CA . ASN A 1 108 ? -8.902 -18.131 0.423 1.00 92.62 108 ASN A CA 1
ATOM 843 C C . ASN A 1 108 ? -8.125 -16.866 0.024 1.00 92.62 108 ASN A C 1
ATOM 845 O O . ASN A 1 108 ? -7.355 -16.901 -0.934 1.00 92.62 108 ASN A O 1
ATOM 849 N N . PHE A 1 109 ? -8.355 -15.748 0.719 1.00 91.88 109 PHE A N 1
ATOM 850 C CA . PHE A 1 109 ? -7.736 -14.454 0.447 1.00 91.88 109 PHE A CA 1
ATOM 851 C C . PHE A 1 109 ? -7.421 -13.725 1.744 1.00 91.88 109 PHE A C 1
ATOM 853 O O . PHE A 1 109 ? -8.228 -13.743 2.668 1.00 91.88 109 PHE A O 1
ATOM 860 N N . GLU A 1 110 ? -6.284 -13.048 1.784 1.00 88.00 110 GLU A N 1
ATOM 861 C CA . GLU A 1 110 ? -5.814 -12.351 2.974 1.00 88.00 110 GLU A CA 1
ATOM 862 C C . GLU A 1 110 ? -5.260 -10.970 2.630 1.00 88.00 110 GLU A C 1
ATOM 864 O O . GLU A 1 110 ? -4.775 -10.749 1.516 1.00 88.00 110 GLU A O 1
ATOM 869 N N . ILE A 1 111 ? -5.345 -10.054 3.593 1.00 87.62 111 ILE A N 1
ATOM 870 C CA . ILE A 1 111 ? -4.825 -8.693 3.508 1.00 87.62 111 ILE A CA 1
ATOM 871 C C . ILE A 1 111 ? -3.455 -8.655 4.181 1.00 87.62 111 ILE A C 1
ATOM 873 O O . ILE A 1 111 ? -3.330 -8.839 5.388 1.00 87.62 111 ILE A O 1
ATOM 877 N N . VAL A 1 112 ? -2.412 -8.386 3.398 1.00 85.56 112 VAL A N 1
ATOM 878 C CA . VAL A 1 112 ? -1.026 -8.369 3.880 1.00 85.56 112 VAL A CA 1
ATOM 879 C C . VAL A 1 112 ? -0.277 -7.130 3.405 1.00 85.56 112 VAL A C 1
ATOM 881 O O . VAL A 1 112 ? -0.516 -6.594 2.322 1.00 85.56 112 VAL A O 1
ATOM 884 N N . SER A 1 113 ? 0.663 -6.680 4.235 1.00 84.31 113 SER A N 1
ATOM 885 C CA . SER A 1 113 ? 1.458 -5.472 4.005 1.00 84.31 113 SER A CA 1
ATOM 886 C C . SER A 1 113 ? 2.951 -5.796 3.944 1.00 84.31 113 SER A C 1
ATOM 888 O O . SER A 1 113 ? 3.486 -6.497 4.802 1.00 84.31 113 SER A O 1
ATOM 890 N N . GLY A 1 114 ? 3.656 -5.227 2.971 1.00 83.38 114 GLY A N 1
ATOM 891 C CA . GLY A 1 114 ? 5.106 -5.299 2.848 1.00 83.38 114 GLY A CA 1
ATOM 892 C C . GLY A 1 114 ? 5.614 -4.937 1.453 1.00 83.38 114 GLY A C 1
ATOM 893 O O . GLY A 1 114 ? 4.880 -4.945 0.468 1.00 83.38 114 GLY A O 1
ATOM 894 N N . THR A 1 115 ? 6.921 -4.693 1.338 1.00 85.06 115 THR A N 1
ATOM 895 C CA . THR A 1 115 ? 7.585 -4.558 0.025 1.00 85.06 115 THR A CA 1
ATOM 896 C C . THR A 1 115 ? 7.484 -5.842 -0.802 1.00 85.06 115 THR A C 1
ATOM 898 O O . THR A 1 115 ? 7.484 -5.789 -2.031 1.00 85.06 115 THR A O 1
ATOM 901 N N . SER A 1 116 ? 7.330 -6.994 -0.139 1.00 89.38 116 SER A N 1
ATOM 902 C CA . SER A 1 116 ? 6.989 -8.276 -0.763 1.00 89.38 116 SER A CA 1
ATOM 903 C C . SER A 1 116 ? 5.673 -8.237 -1.544 1.00 89.38 116 SER A C 1
ATOM 905 O O . SER A 1 116 ? 5.522 -9.027 -2.469 1.00 89.38 116 SER A O 1
ATOM 907 N N . MET A 1 117 ? 4.755 -7.319 -1.219 1.00 92.06 117 MET A N 1
ATOM 908 C CA . MET A 1 117 ? 3.501 -7.098 -1.946 1.00 92.06 117 MET A CA 1
ATOM 909 C C . MET A 1 117 ? 3.642 -6.000 -3.010 1.00 92.06 117 MET A C 1
ATOM 911 O O . MET A 1 117 ? 3.035 -6.102 -4.072 1.00 92.06 117 MET A O 1
ATOM 915 N N . SER A 1 118 ? 4.520 -5.012 -2.808 1.00 91.50 118 SER A N 1
ATOM 916 C CA . SER A 1 118 ? 4.889 -4.034 -3.848 1.00 91.50 118 SER A CA 1
ATOM 917 C C . SER A 1 118 ? 5.631 -4.668 -5.028 1.00 91.50 118 SER A C 1
ATOM 919 O O . SER A 1 118 ? 5.369 -4.353 -6.187 1.00 91.50 118 SER A O 1
ATOM 921 N N . SER A 1 119 ? 6.558 -5.588 -4.753 1.00 93.31 119 SER A N 1
ATOM 922 C CA . SER A 1 119 ? 7.389 -6.234 -5.773 1.00 93.31 119 SER A CA 1
ATOM 923 C C . SER A 1 119 ? 6.597 -6.931 -6.897 1.00 93.31 119 SER A C 1
ATOM 925 O O . SER A 1 119 ? 6.896 -6.653 -8.062 1.00 93.31 119 SER A O 1
ATOM 927 N N . PRO A 1 120 ? 5.582 -7.780 -6.625 1.00 96.19 120 PRO A N 1
ATOM 928 C CA . PRO A 1 120 ? 4.820 -8.445 -7.681 1.00 96.19 120 PRO A CA 1
ATOM 929 C C . PRO A 1 120 ? 4.025 -7.479 -8.570 1.00 96.19 120 PRO A C 1
ATOM 931 O O . PRO A 1 120 ? 3.882 -7.767 -9.756 1.00 96.19 120 PRO A O 1
ATOM 934 N N . HIS A 1 121 ? 3.584 -6.317 -8.065 1.00 96.00 121 HIS A N 1
ATOM 935 C CA . HIS A 1 121 ? 2.967 -5.282 -8.909 1.00 96.00 121 HIS A CA 1
ATOM 936 C C . HIS A 1 121 ? 3.946 -4.796 -9.986 1.00 96.00 121 HIS A C 1
ATOM 938 O O . HIS A 1 121 ? 3.624 -4.792 -11.176 1.00 96.00 121 HIS A O 1
ATOM 944 N N . MET A 1 122 ? 5.177 -4.467 -9.586 1.00 95.56 122 MET A N 1
ATOM 945 C CA . MET A 1 122 ? 6.211 -3.997 -10.513 1.00 95.56 122 MET A CA 1
ATOM 946 C C . MET A 1 122 ? 6.687 -5.087 -11.472 1.00 95.56 122 MET A C 1
ATOM 948 O O . MET A 1 122 ? 6.922 -4.808 -12.647 1.00 95.56 122 MET A O 1
ATOM 952 N N . VAL A 1 123 ? 6.782 -6.336 -11.008 1.00 96.62 123 VAL A N 1
ATOM 953 C CA . VAL A 1 123 ? 7.085 -7.482 -11.879 1.00 96.62 123 VAL A CA 1
ATOM 954 C C . VAL A 1 123 ? 5.983 -7.675 -12.924 1.00 96.62 123 VAL A C 1
ATOM 956 O O . VAL A 1 123 ? 6.296 -7.894 -14.093 1.00 96.62 123 VAL A O 1
ATOM 959 N N . GLY A 1 124 ? 4.710 -7.542 -12.539 1.00 97.69 124 GLY A N 1
ATOM 960 C CA . GLY A 1 124 ? 3.577 -7.608 -13.462 1.00 97.69 124 GLY A CA 1
ATOM 961 C C . GLY A 1 124 ? 3.646 -6.532 -14.547 1.00 97.69 124 GLY A C 1
ATOM 962 O O . GLY A 1 124 ? 3.577 -6.850 -15.734 1.00 97.69 124 GLY A O 1
ATOM 963 N N . ILE A 1 125 ? 3.872 -5.273 -14.159 1.00 97.69 125 ILE A N 1
ATOM 964 C CA . ILE A 1 125 ? 4.037 -4.151 -15.099 1.00 97.69 125 ILE A CA 1
ATOM 965 C C . ILE A 1 125 ? 5.226 -4.398 -16.037 1.00 97.69 125 ILE A C 1
ATOM 967 O O . ILE A 1 125 ? 5.093 -4.275 -17.256 1.00 97.69 125 ILE A O 1
ATOM 971 N N . ALA A 1 126 ? 6.376 -4.808 -15.498 1.00 97.94 126 ALA A N 1
ATOM 972 C CA . ALA A 1 126 ? 7.564 -5.105 -16.292 1.00 97.94 126 ALA A CA 1
ATOM 973 C C . ALA A 1 126 ? 7.326 -6.247 -17.296 1.00 97.94 126 ALA A C 1
ATOM 975 O O . ALA A 1 126 ? 7.785 -6.171 -18.437 1.00 97.94 126 ALA A O 1
ATOM 976 N N . ALA A 1 127 ? 6.586 -7.289 -16.905 1.00 98.25 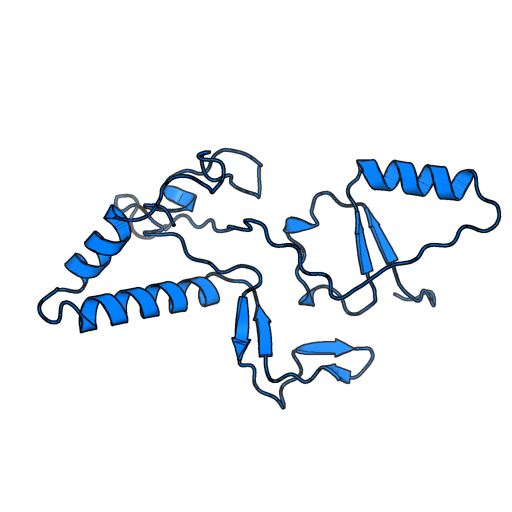127 ALA A N 1
ATOM 977 C CA . ALA A 1 127 ? 6.223 -8.394 -17.787 1.00 98.25 127 ALA A CA 1
ATOM 978 C C . ALA A 1 127 ? 5.293 -7.940 -18.924 1.00 98.25 127 ALA A C 1
ATOM 980 O O . ALA A 1 127 ? 5.503 -8.328 -20.075 1.00 98.25 127 ALA A O 1
ATOM 981 N N . LEU A 1 128 ? 4.312 -7.078 -18.634 1.00 98.31 128 LEU A N 1
ATOM 982 C CA . LEU A 1 128 ? 3.440 -6.485 -19.652 1.00 98.31 128 LEU A CA 1
ATOM 983 C C . LEU A 1 128 ? 4.236 -5.620 -20.637 1.00 98.31 128 LEU A C 1
ATOM 985 O O . LEU A 1 128 ? 4.092 -5.789 -21.848 1.00 98.31 128 LEU A O 1
ATOM 989 N N . LEU A 1 129 ? 5.137 -4.770 -20.134 1.00 98.12 129 LEU A N 1
ATOM 990 C CA . LEU A 1 129 ? 6.039 -3.972 -20.968 1.00 98.12 129 LEU A CA 1
ATOM 991 C C . LEU A 1 129 ? 6.930 -4.858 -21.842 1.00 98.12 129 LEU A C 1
ATOM 993 O O . LEU A 1 129 ? 7.057 -4.598 -23.035 1.00 98.12 129 LEU A O 1
ATOM 997 N N . LYS A 1 130 ? 7.494 -5.943 -21.296 1.00 98.06 130 LYS A N 1
ATOM 998 C CA . LYS A 1 130 ? 8.295 -6.902 -22.073 1.00 98.06 130 LYS A CA 1
ATOM 999 C C . LYS A 1 130 ? 7.469 -7.636 -23.128 1.00 98.06 130 LYS A C 1
ATOM 1001 O O . LYS A 1 130 ? 7.987 -7.946 -24.197 1.00 98.06 130 LYS A O 1
ATOM 1006 N N . SER A 1 131 ? 6.204 -7.933 -22.841 1.00 98.25 131 SER A N 1
ATOM 1007 C CA . SER A 1 131 ? 5.297 -8.562 -23.803 1.00 98.25 131 SER A CA 1
ATOM 1008 C C . SER A 1 131 ? 4.976 -7.625 -24.972 1.00 98.25 131 SER A C 1
ATOM 1010 O O . SER A 1 131 ? 5.011 -8.061 -26.125 1.00 98.25 131 SER A O 1
ATOM 1012 N N . ALA A 1 132 ? 4.717 -6.345 -24.680 1.00 98.31 132 ALA A N 1
ATOM 1013 C CA . ALA A 1 132 ? 4.431 -5.311 -25.674 1.00 98.31 132 ALA A CA 1
ATOM 1014 C C . ALA A 1 132 ? 5.678 -4.896 -26.479 1.00 98.31 132 ALA A C 1
ATOM 1016 O O . ALA A 1 132 ? 5.591 -4.668 -27.683 1.00 98.31 132 ALA A O 1
ATOM 1017 N N . HIS A 1 133 ? 6.841 -4.858 -25.829 1.00 97.75 133 HIS A N 1
ATOM 1018 C CA . HIS A 1 133 ? 8.125 -4.460 -26.403 1.00 97.75 133 HIS A CA 1
ATOM 1019 C C . HIS A 1 133 ? 9.162 -5.575 -26.217 1.00 97.75 133 HIS A C 1
ATOM 1021 O O . HIS A 1 133 ? 10.049 -5.521 -25.360 1.00 97.75 133 HIS A O 1
ATOM 1027 N N . ARG A 1 134 ? 9.030 -6.644 -27.011 1.00 97.62 134 ARG A N 1
ATOM 1028 C CA . ARG A 1 134 ? 9.852 -7.861 -26.858 1.00 97.62 134 ARG A CA 1
ATOM 1029 C C . ARG A 1 134 ? 11.344 -7.632 -27.087 1.00 97.62 134 ARG A C 1
ATOM 1031 O O . ARG A 1 134 ? 12.152 -8.392 -26.556 1.00 97.62 134 ARG A O 1
ATOM 1038 N N . ASP A 1 135 ? 11.711 -6.598 -27.826 1.00 98.12 135 ASP A N 1
ATOM 1039 C CA . ASP A 1 135 ? 13.080 -6.165 -28.109 1.00 98.12 135 ASP A CA 1
ATOM 1040 C C . ASP A 1 135 ? 13.714 -5.359 -26.963 1.00 98.12 135 ASP A C 1
ATOM 1042 O O . ASP A 1 135 ? 14.940 -5.303 -26.859 1.00 98.12 135 ASP A O 1
ATOM 1046 N N . TRP A 1 136 ? 12.915 -4.791 -26.052 1.00 98.19 136 TRP A N 1
ATOM 1047 C CA . TRP A 1 136 ? 13.447 -3.984 -24.956 1.00 98.19 136 TRP A CA 1
ATOM 1048 C C . TRP A 1 136 ? 14.303 -4.808 -23.993 1.00 98.19 136 TRP A C 1
ATOM 1050 O O . TRP A 1 136 ? 13.941 -5.907 -23.556 1.00 98.19 136 TRP A O 1
ATOM 1060 N N . SER A 1 137 ? 15.451 -4.247 -23.620 1.00 98.31 137 SER A N 1
ATOM 1061 C CA . SER A 1 137 ? 16.312 -4.793 -22.575 1.00 98.31 137 SER A CA 1
ATOM 1062 C C . SER A 1 137 ? 15.714 -4.549 -21.180 1.00 98.31 137 SER A C 1
ATOM 1064 O O . SER A 1 137 ? 14.856 -3.685 -20.995 1.00 98.31 137 SER A O 1
ATOM 1066 N N . SER A 1 138 ? 16.182 -5.287 -20.167 1.00 97.12 138 SER A N 1
ATOM 1067 C CA . SER A 1 138 ? 15.759 -5.060 -18.771 1.00 97.12 138 SER A CA 1
ATOM 1068 C C . SER A 1 138 ? 16.010 -3.610 -18.298 1.00 97.12 138 SER A C 1
ATOM 1070 O O . SER A 1 138 ? 15.087 -2.996 -17.757 1.00 97.12 138 SER A O 1
ATOM 1072 N N . PRO A 1 139 ? 17.176 -2.985 -18.584 1.00 97.19 139 PRO A N 1
ATOM 1073 C CA . PRO A 1 139 ? 17.388 -1.566 -18.295 1.00 97.19 139 PRO A CA 1
ATOM 1074 C C . PRO A 1 139 ? 16.414 -0.624 -19.012 1.00 97.19 139 PRO A C 1
ATOM 1076 O O . PRO A 1 139 ? 16.005 0.370 -18.417 1.00 97.19 139 PRO A O 1
ATOM 1079 N N . ALA A 1 140 ? 16.020 -0.929 -20.254 1.00 98.19 140 ALA A N 1
ATOM 1080 C CA . ALA A 1 140 ? 15.053 -0.117 -20.994 1.00 98.19 140 ALA A CA 1
ATOM 1081 C C . ALA A 1 140 ? 13.664 -0.159 -20.338 1.00 98.19 140 ALA A C 1
ATOM 1083 O O . ALA A 1 140 ? 13.055 0.888 -20.140 1.00 98.19 140 ALA A O 1
ATOM 1084 N N . ILE A 1 141 ? 13.207 -1.341 -19.906 1.00 98.38 141 ILE A N 1
ATOM 1085 C CA . ILE A 1 141 ? 11.944 -1.495 -19.163 1.00 98.38 141 ILE A CA 1
ATOM 1086 C C . ILE A 1 141 ? 11.996 -0.727 -17.842 1.00 98.38 141 ILE A C 1
ATOM 1088 O O . ILE A 1 141 ? 11.102 0.070 -17.564 1.00 98.38 141 ILE A O 1
ATOM 1092 N N . ARG A 1 142 ? 13.070 -0.896 -17.057 1.00 96.56 142 ARG A N 1
ATOM 1093 C CA . ARG A 1 142 ? 13.266 -0.142 -15.808 1.00 96.56 142 ARG A CA 1
ATOM 1094 C C . ARG A 1 142 ? 13.239 1.366 -16.059 1.00 96.56 142 ARG A C 1
ATOM 1096 O O . ARG A 1 142 ? 12.591 2.093 -15.314 1.00 96.56 142 ARG A O 1
ATOM 1103 N N . SER A 1 143 ? 13.912 1.839 -17.108 1.00 97.69 143 SER A N 1
ATOM 1104 C CA . SER A 1 143 ? 13.934 3.261 -17.456 1.00 97.69 143 SER A CA 1
ATOM 1105 C C . SER A 1 143 ? 12.554 3.780 -17.849 1.00 97.69 143 SER A C 1
ATOM 1107 O O . SER A 1 143 ? 12.186 4.875 -17.430 1.00 97.69 143 SER A O 1
ATOM 1109 N N . ALA A 1 144 ? 11.791 3.020 -18.635 1.00 97.69 144 ALA A N 1
ATOM 1110 C CA . ALA A 1 144 ? 10.438 3.396 -19.024 1.00 97.69 144 ALA A CA 1
ATOM 1111 C C . ALA A 1 144 ? 9.519 3.516 -17.802 1.00 97.69 144 ALA A C 1
ATOM 1113 O O . ALA A 1 144 ? 8.805 4.504 -17.685 1.00 97.69 144 ALA A O 1
ATOM 1114 N N . MET A 1 145 ? 9.595 2.565 -16.865 1.00 97.44 145 MET A N 1
ATOM 1115 C CA . MET A 1 145 ? 8.821 2.609 -15.620 1.00 97.44 145 MET A CA 1
ATOM 1116 C C . MET A 1 145 ? 9.192 3.831 -14.772 1.00 97.44 145 MET A C 1
ATOM 1118 O O . MET A 1 145 ? 8.323 4.606 -14.402 1.00 97.44 145 MET A O 1
ATOM 1122 N N . MET A 1 146 ? 10.485 4.058 -14.519 1.00 97.00 146 MET A N 1
ATOM 1123 C CA . MET A 1 146 ? 10.932 5.172 -13.673 1.00 97.00 146 MET A CA 1
ATOM 1124 C C . MET A 1 146 ? 10.608 6.545 -14.276 1.00 97.00 146 MET A C 1
ATOM 1126 O O . MET A 1 146 ? 10.172 7.442 -13.572 1.00 97.00 146 MET A O 1
ATOM 1130 N N . THR A 1 147 ? 10.813 6.736 -15.581 1.00 96.12 147 THR A N 1
ATOM 1131 C CA . THR A 1 147 ? 10.602 8.049 -16.230 1.00 96.12 147 THR A CA 1
ATOM 1132 C C . THR A 1 147 ? 9.132 8.389 -16.475 1.00 96.12 147 THR A C 1
ATOM 1134 O O . THR A 1 147 ? 8.827 9.509 -16.888 1.00 96.12 147 THR A O 1
ATOM 1137 N N . LYS A 1 148 ? 8.229 7.430 -16.249 1.00 95.75 148 LYS A N 1
ATOM 1138 C CA . LYS A 1 148 ? 6.777 7.599 -16.353 1.00 95.75 148 LYS A CA 1
ATOM 1139 C C . LYS A 1 148 ? 6.054 7.555 -15.013 1.00 95.75 148 LYS A C 1
ATOM 1141 O O . LYS A 1 148 ? 4.843 7.728 -15.021 1.00 95.75 148 LYS A O 1
ATOM 1146 N N . ALA A 1 149 ? 6.775 7.334 -13.920 1.00 94.31 149 ALA A N 1
ATOM 1147 C CA . ALA A 1 149 ? 6.207 7.349 -12.585 1.00 94.31 149 ALA A CA 1
ATOM 1148 C C . ALA A 1 149 ? 5.756 8.765 -12.195 1.00 94.31 149 ALA A C 1
ATOM 1150 O O . ALA A 1 149 ? 6.421 9.752 -12.534 1.00 94.31 149 ALA A O 1
ATOM 1151 N N . ASP A 1 150 ? 4.656 8.854 -11.455 1.00 91.62 150 ASP A N 1
ATOM 1152 C CA . ASP A 1 150 ? 4.144 10.108 -10.916 1.00 91.62 150 ASP A CA 1
ATOM 1153 C C . ASP A 1 150 ? 4.881 10.455 -9.620 1.00 91.62 150 ASP A C 1
ATOM 1155 O O . ASP A 1 150 ? 5.003 9.648 -8.696 1.00 91.62 150 ASP A O 1
ATOM 1159 N N . ASN A 1 151 ? 5.379 11.687 -9.528 1.00 87.56 151 ASN A N 1
ATOM 1160 C CA . ASN A 1 151 ? 6.140 12.169 -8.371 1.00 87.56 151 ASN A CA 1
ATOM 1161 C C . ASN A 1 151 ? 5.301 13.003 -7.384 1.00 87.56 151 ASN A C 1
ATOM 1163 O O . ASN A 1 151 ? 5.859 13.630 -6.476 1.00 87.56 151 ASN A O 1
ATOM 1167 N N . VAL A 1 152 ? 3.981 13.012 -7.570 1.00 86.69 152 VAL A N 1
ATOM 1168 C CA . VAL A 1 152 ? 3.000 13.701 -6.731 1.00 86.69 152 VAL A CA 1
ATOM 1169 C C . VAL A 1 152 ? 1.878 12.749 -6.332 1.00 86.69 152 VAL A C 1
ATOM 1171 O O . VAL A 1 152 ? 1.618 11.754 -7.005 1.00 86.69 152 VAL A O 1
ATOM 1174 N N . ASP A 1 153 ? 1.221 13.053 -5.219 1.00 83.00 153 ASP A N 1
ATOM 1175 C CA . ASP A 1 153 ? 0.049 12.316 -4.762 1.00 83.00 153 ASP A CA 1
ATOM 1176 C C . ASP A 1 153 ? -1.240 12.766 -5.479 1.00 83.00 153 ASP A C 1
ATOM 1178 O O . ASP A 1 153 ? -1.251 13.655 -6.333 1.00 83.00 153 ASP A O 1
ATOM 1182 N N . ASN A 1 154 ? -2.364 12.159 -5.102 1.00 81.88 154 ASN A N 1
ATOM 1183 C CA . ASN A 1 154 ? -3.687 12.467 -5.647 1.00 81.88 154 ASN A CA 1
ATOM 1184 C C . ASN A 1 154 ? -4.195 13.892 -5.337 1.00 81.88 154 ASN A C 1
ATOM 1186 O O . ASN A 1 154 ? -5.193 14.317 -5.917 1.00 81.88 154 ASN A O 1
ATOM 1190 N N . SER A 1 155 ? -3.536 14.621 -4.434 1.00 83.19 155 SER A N 1
ATOM 1191 C CA . SER A 1 155 ? -3.795 16.031 -4.133 1.00 83.19 155 SER A CA 1
ATOM 1192 C C . SER A 1 155 ? -2.888 16.980 -4.927 1.00 83.19 155 SER A C 1
ATOM 1194 O O . SER A 1 155 ? -2.925 18.191 -4.708 1.00 83.19 155 SER A O 1
ATOM 1196 N N . ASN A 1 156 ? -2.087 16.446 -5.860 1.00 82.62 156 ASN A N 1
ATOM 1197 C CA . ASN A 1 156 ? -0.971 17.124 -6.526 1.00 82.62 156 ASN A CA 1
ATOM 1198 C C . ASN A 1 156 ? 0.099 17.636 -5.540 1.00 82.62 156 ASN A C 1
ATOM 1200 O O . ASN A 1 156 ? 0.863 18.553 -5.853 1.00 82.62 156 ASN A O 1
ATOM 1204 N N . GLY A 1 157 ? 0.147 17.056 -4.340 1.00 82.69 157 GLY A N 1
ATOM 1205 C CA . GLY A 1 157 ? 1.135 17.329 -3.308 1.00 82.69 157 GLY A CA 1
ATOM 1206 C C . GLY A 1 157 ? 2.349 16.412 -3.424 1.00 82.69 157 GLY A C 1
ATOM 1207 O O . GLY A 1 157 ? 2.374 15.452 -4.190 1.00 82.69 157 GLY A O 1
ATOM 1208 N N . ARG A 1 158 ? 3.396 16.696 -2.646 1.00 82.88 158 ARG A N 1
ATOM 1209 C CA . ARG A 1 158 ? 4.525 15.764 -2.508 1.00 82.88 158 ARG A CA 1
ATOM 1210 C C . ARG A 1 158 ? 4.093 14.588 -1.644 1.00 82.88 158 ARG A C 1
ATOM 1212 O O . ARG A 1 158 ? 3.446 14.810 -0.625 1.00 82.88 158 ARG A O 1
ATOM 1219 N N . PHE A 1 159 ? 4.568 13.385 -1.968 1.00 83.25 159 PHE A N 1
ATOM 1220 C CA . PHE A 1 159 ? 4.440 12.243 -1.063 1.00 83.25 159 PHE A CA 1
ATOM 1221 C C . PHE A 1 159 ? 4.928 12.605 0.342 1.00 83.25 159 PHE A C 1
ATOM 1223 O O . PHE A 1 159 ? 5.914 13.331 0.491 1.00 83.25 159 PHE A O 1
ATOM 1230 N N . ILE A 1 160 ? 4.250 12.092 1.364 1.00 82.38 160 ILE A N 1
ATOM 1231 C CA . ILE A 1 160 ? 4.562 12.348 2.770 1.00 82.38 160 ILE A CA 1
ATOM 1232 C C . ILE A 1 160 ? 5.122 11.073 3.403 1.00 82.38 160 ILE A C 1
ATOM 1234 O O . ILE A 1 160 ? 4.539 9.998 3.277 1.00 82.38 160 ILE A O 1
ATOM 1238 N N . ASP A 1 161 ? 6.241 11.195 4.115 1.00 77.38 161 ASP A N 1
ATOM 1239 C CA . ASP A 1 161 ? 6.762 10.138 4.977 1.00 77.38 161 ASP A CA 1
ATOM 1240 C C . ASP A 1 161 ? 5.833 10.005 6.188 1.00 77.38 161 ASP A C 1
ATOM 1242 O O . ASP A 1 161 ? 5.794 10.851 7.083 1.00 77.38 161 ASP A O 1
ATOM 1246 N N . MET A 1 162 ? 5.065 8.919 6.234 1.00 71.44 162 MET A N 1
ATOM 1247 C CA . MET A 1 162 ? 4.077 8.719 7.291 1.00 71.44 162 MET A CA 1
ATOM 1248 C C . MET A 1 162 ? 4.669 8.534 8.688 1.00 71.44 162 MET A C 1
ATOM 1250 O O . MET A 1 162 ? 3.923 8.705 9.657 1.00 71.44 162 MET A O 1
ATOM 1254 N N . THR A 1 163 ? 5.973 8.246 8.808 1.00 71.12 163 THR A N 1
ATOM 1255 C CA . THR A 1 163 ? 6.669 8.116 10.101 1.00 71.12 163 THR A CA 1
ATOM 1256 C C . THR A 1 163 ? 6.857 9.451 10.812 1.00 71.12 163 THR A C 1
ATOM 1258 O O . THR A 1 163 ? 6.780 9.500 12.035 1.00 71.12 163 THR A O 1
ATOM 1261 N N . ASN A 1 164 ? 7.069 10.535 10.064 1.00 75.81 164 ASN A N 1
ATOM 1262 C CA . ASN A 1 164 ? 7.397 11.853 10.619 1.00 75.81 164 ASN A CA 1
ATOM 1263 C C . ASN A 1 164 ? 6.513 12.990 10.074 1.00 75.81 164 ASN A C 1
ATOM 1265 O O . ASN A 1 164 ? 6.638 14.121 10.533 1.00 75.81 164 ASN A O 1
ATOM 1269 N N . GLY A 1 165 ? 5.624 12.708 9.118 1.00 76.81 165 GLY A N 1
ATOM 1270 C CA . GLY A 1 165 ? 4.717 13.686 8.514 1.00 76.81 165 GLY A CA 1
ATOM 1271 C C . GLY A 1 165 ? 5.402 14.693 7.588 1.00 76.81 165 GLY A C 1
ATOM 1272 O O . GLY A 1 165 ? 4.784 15.684 7.207 1.00 76.81 165 GLY A O 1
ATOM 1273 N N . THR A 1 166 ? 6.670 14.475 7.234 1.00 82.56 166 THR A N 1
ATOM 1274 C CA . THR A 1 166 ? 7.442 15.384 6.375 1.00 82.56 166 THR A CA 1
ATOM 1275 C C . THR A 1 166 ? 7.374 14.967 4.910 1.00 82.56 166 THR A C 1
ATOM 1277 O O . THR A 1 166 ? 7.023 13.834 4.589 1.00 82.56 166 THR A O 1
ATOM 1280 N N . SER A 1 167 ? 7.707 15.874 3.988 1.00 84.56 167 SER A N 1
ATOM 1281 C CA . SER A 1 167 ? 7.770 15.526 2.568 1.00 84.56 167 SER A CA 1
ATOM 1282 C C . SER A 1 167 ? 8.820 14.450 2.301 1.00 84.56 167 SER A C 1
ATOM 1284 O O . SER A 1 167 ? 9.995 14.616 2.628 1.00 84.56 167 SER A O 1
ATOM 1286 N N . GLY A 1 168 ? 8.393 13.393 1.622 1.00 81.50 168 GLY A N 1
ATOM 1287 C CA . GLY A 1 168 ? 9.247 12.344 1.112 1.00 81.50 168 GLY A CA 1
ATOM 1288 C C . GLY A 1 168 ? 10.279 12.872 0.120 1.00 81.50 168 GLY A C 1
ATOM 1289 O O . GLY A 1 168 ? 10.125 13.901 -0.563 1.00 81.50 168 GLY A O 1
ATOM 1290 N N . THR A 1 169 ? 11.356 12.116 0.037 1.00 85.88 169 THR A N 1
ATOM 1291 C CA . THR A 1 169 ? 12.484 12.334 -0.853 1.00 85.88 169 THR A CA 1
ATOM 1292 C C . THR A 1 169 ? 12.602 11.171 -1.838 1.00 85.88 169 THR A C 1
ATOM 1294 O O . THR A 1 169 ? 12.019 10.107 -1.625 1.00 85.88 169 THR A O 1
ATOM 1297 N N . PRO A 1 170 ? 13.422 11.302 -2.890 1.00 88.25 170 PRO A N 1
ATOM 1298 C CA . PRO A 1 170 ? 13.731 10.171 -3.761 1.00 88.25 170 PRO A CA 1
ATOM 1299 C C . PRO A 1 170 ? 14.382 8.969 -3.040 1.00 88.25 170 PRO A C 1
ATOM 1301 O O . PRO A 1 170 ? 14.410 7.876 -3.593 1.00 88.25 170 PRO A O 1
ATOM 1304 N N . LEU A 1 171 ? 14.878 9.130 -1.802 1.00 86.12 171 LEU A N 1
ATOM 1305 C CA . LEU A 1 171 ? 15.333 8.010 -0.959 1.00 86.12 171 LEU A CA 1
ATOM 1306 C C . LEU A 1 171 ? 14.177 7.211 -0.336 1.00 86.12 171 LEU A C 1
ATOM 1308 O O . LEU A 1 171 ? 14.399 6.123 0.195 1.00 86.12 171 LEU A O 1
ATOM 1312 N N . ASP A 1 172 ? 12.958 7.740 -0.405 1.00 82.50 172 ASP A N 1
ATOM 1313 C CA . ASP A 1 172 ? 11.749 7.111 0.117 1.00 82.50 172 ASP A CA 1
ATOM 1314 C C . ASP A 1 172 ? 10.945 6.455 -1.020 1.00 82.50 172 ASP A C 1
ATOM 1316 O O . ASP A 1 172 ? 10.551 5.297 -0.900 1.00 82.50 172 ASP A O 1
ATOM 1320 N N . PHE A 1 173 ? 10.775 7.143 -2.159 1.00 85.25 173 PHE A N 1
ATOM 1321 C CA . PHE A 1 173 ? 9.910 6.683 -3.264 1.00 85.25 173 PHE A CA 1
ATOM 1322 C C . PHE A 1 173 ? 10.613 6.487 -4.621 1.00 85.25 173 PHE A C 1
ATOM 1324 O O . PHE A 1 173 ? 9.976 6.086 -5.596 1.00 85.25 173 PHE A O 1
ATOM 1331 N N . GLY A 1 174 ? 11.920 6.746 -4.720 1.00 90.75 174 GLY A N 1
ATOM 1332 C CA . GLY A 1 174 ? 12.641 6.656 -5.989 1.00 90.75 174 GLY A CA 1
ATOM 1333 C C . GLY A 1 174 ? 12.133 7.676 -7.006 1.00 90.75 174 GLY A C 1
ATOM 1334 O O . GLY A 1 174 ? 12.123 8.877 -6.735 1.00 90.75 174 GLY A O 1
ATOM 1335 N N . ALA A 1 175 ? 11.734 7.203 -8.186 1.00 92.88 175 ALA A N 1
ATOM 1336 C CA . ALA A 1 175 ? 11.200 8.057 -9.242 1.00 92.88 175 ALA A CA 1
ATOM 1337 C C . ALA A 1 175 ? 9.747 8.513 -9.008 1.00 92.88 175 ALA A C 1
ATOM 1339 O O . ALA A 1 175 ? 9.371 9.571 -9.507 1.00 92.88 175 ALA A O 1
ATOM 1340 N N . GLY A 1 176 ? 8.955 7.755 -8.246 1.00 90.88 176 GLY A N 1
ATOM 1341 C CA . GLY A 1 176 ? 7.523 8.004 -8.071 1.00 90.88 176 GLY A CA 1
ATOM 1342 C C . GLY A 1 176 ? 6.711 6.714 -7.989 1.00 90.88 176 GLY A C 1
ATOM 1343 O O . GLY A 1 176 ? 7.304 5.637 -7.904 1.00 90.88 176 GLY A O 1
ATOM 1344 N N . LEU A 1 177 ? 5.383 6.841 -8.025 1.00 88.25 177 LEU A N 1
ATOM 1345 C CA . LEU A 1 177 ? 4.417 5.739 -8.139 1.00 88.25 177 LEU A CA 1
ATOM 1346 C C . LEU A 1 177 ? 4.135 5.382 -9.603 1.00 88.25 177 LEU A C 1
ATOM 1348 O O . LEU A 1 177 ? 4.009 6.323 -10.415 1.00 88.25 177 LEU A O 1
#

Secondary structure (DSSP, 8-state):
--S--S-EEEE-S-GGG--GGG-SS-EEEE-HHHHHHHHHHHHH-SS-------S---------------S-TTS-S-------SSEEEE--TTS--SEETTEE---SEEEE-SHHHHHHHHHHHHHHHHHH-TT--HHHHHHHHHHHS--S-TTSPPPEETTTTEEP-HHHHTT--

Organism: NCBI:txid461633

InterPro domains:
  IPR000209 Peptidase S8/S53 domain [PF00082] (73-155)
  IPR023828 Peptidase S8, subtilisin, Ser-active site [PS00138] (114-124)
  IPR036852 Peptidase S8/S53 domain superfamily [G3DSA:3.40.50.200] (60-176)
  IPR036852 Peptidase S8/S53 domain superfamily [SSF52743] (70-177)
  IPR045051 Subtilisin-like protease [PTHR10795] (3-176)

Foldseek 3Di:
DPPPDQEDEAEDPCPLVDDPQVDQHHYHYDYPVVVVVVVVQVVVDPDDDDDDDPPDDDDDDNFAFADQDPPDPVDADDAAGFDFAQDKDADDQPDFRHDHVPRGDGDRIDGHGDVVRRVVVLVVQLVVVCVVVVPDDPVRSSCVPLVPADQADPVSHGDAHSVVRHGDDCNTGPSHD

Radius of gyration: 21.19 Å; chains: 1; bounding box: 52×42×62 Å

Sequence (177 aa):
MAGGAIGAIITTDLAKFLRPDDFFYPLVTISPSDGEKVEEYLAKTRQPTVDIKFQVTNLGPNLHHKWPARQSPWILKPDILAPGVEILAAWVPNRGFTPLGNDYLLTNFEIVSGTSMSSPHMVGIAALLKSAHRDWSSPAIRSAMMTKADNVDNSNGRFIDMTNGTSGTPLDFGAGL

pLDDT: mean 84.81, std 12.56, range [41.81, 98.38]